Protein AF-A0A0V1MIJ9-F1 (afdb_monomer_lite)

Secondary structure (DSSP, 8-state):
----------------------------S----HHHHHHHHTSPPTTTS-HHHHHHHHHHHHHTTTTS--STT-----SS-------TTPPP---PPPPPPGGGS--

Foldseek 3Di:
DDDPPPPPPDPPDPDDQDPDDPPDPDDDDDDPPVLLVLQVVVQDDVVVDPPVVSVVSSVVCVVCSVPDDSDPPSDDDDPRDDDDDCPDPDDDDDDDDDDDPPVPDDD

Sequence (107 aa):
MSEDAAGQHPILKSYAVAPVRAESPQSEVMAHHPAQEAMEKMLPSEQESSGKHRSALAVILREFADVLSTSDEDLGRTSLVRHAIHTGDAKSVRCSPRRIPYHQRAQ

pLDDT: mean 77.53, std 19.52, range [41.31, 96.44]

Radius of gyration: 24.9 Å; chains: 1; bounding box: 48×39×77 Å

Structure (mmCIF, N/CA/C/O backbone):
data_AF-A0A0V1MIJ9-F1
#
_entry.id   AF-A0A0V1MIJ9-F1
#
loop_
_atom_site.group_PDB
_atom_site.id
_atom_site.type_symbol
_atom_site.label_atom_id
_atom_site.label_alt_id
_atom_site.label_comp_id
_atom_site.label_asym_id
_atom_site.label_entity_id
_atom_site.label_seq_id
_atom_site.pdbx_PDB_ins_code
_atom_site.Cartn_x
_atom_site.Cartn_y
_atom_site.Cartn_z
_atom_site.occupancy
_atom_site.B_iso_or_equiv
_atom_site.auth_seq_id
_atom_site.auth_comp_id
_atom_site.auth_asym_id
_atom_site.auth_atom_id
_atom_site.pdbx_PDB_model_num
ATOM 1 N N . MET A 1 1 ? 11.541 -5.068 -55.245 1.00 42.38 1 MET A N 1
ATOM 2 C CA . MET A 1 1 ? 11.181 -6.063 -54.218 1.00 42.38 1 MET A CA 1
ATOM 3 C C . MET A 1 1 ? 11.697 -5.551 -52.886 1.00 42.38 1 MET A C 1
ATOM 5 O O . MET A 1 1 ? 12.858 -5.775 -52.591 1.00 42.38 1 MET A O 1
ATOM 9 N N . SER A 1 2 ? 10.873 -4.804 -52.158 1.00 41.31 2 SER A N 1
ATOM 10 C CA . SER A 1 2 ? 11.058 -4.509 -50.734 1.00 41.31 2 SER A CA 1
ATOM 11 C C . SER A 1 2 ? 9.660 -4.241 -50.203 1.00 41.31 2 SER A C 1
ATOM 13 O O . SER A 1 2 ? 9.070 -3.216 -50.530 1.00 41.31 2 SER A O 1
ATOM 15 N N . GLU A 1 3 ? 9.090 -5.235 -49.535 1.00 45.41 3 GLU A N 1
ATOM 16 C CA . GLU A 1 3 ? 7.752 -5.162 -48.961 1.00 45.41 3 GLU A CA 1
ATOM 17 C C . GLU A 1 3 ? 7.816 -4.410 -47.630 1.00 45.41 3 GLU A C 1
ATOM 19 O O . GLU A 1 3 ? 8.597 -4.752 -46.740 1.00 45.41 3 GLU A O 1
ATOM 24 N N . ASP A 1 4 ? 6.992 -3.369 -47.525 1.00 45.88 4 ASP A N 1
ATOM 25 C CA . ASP A 1 4 ? 6.671 -2.666 -46.291 1.00 45.88 4 ASP A CA 1
ATOM 26 C C . ASP A 1 4 ? 6.012 -3.637 -45.302 1.00 45.88 4 ASP A C 1
ATOM 28 O O . ASP A 1 4 ? 4.832 -3.973 -45.413 1.00 45.88 4 ASP A O 1
ATOM 32 N N . ALA A 1 5 ? 6.767 -4.093 -44.303 1.00 47.50 5 ALA A N 1
ATOM 33 C CA . ALA A 1 5 ? 6.215 -4.847 -43.185 1.00 47.50 5 ALA A CA 1
ATOM 34 C C . ALA A 1 5 ? 5.669 -3.869 -42.136 1.00 47.50 5 ALA A C 1
ATOM 36 O O . ALA A 1 5 ? 6.345 -3.507 -41.170 1.00 47.50 5 ALA A O 1
ATOM 37 N N . ALA A 1 6 ? 4.427 -3.428 -42.340 1.00 46.72 6 ALA A N 1
ATOM 38 C CA . ALA A 1 6 ? 3.636 -2.762 -41.315 1.00 46.72 6 ALA A CA 1
ATOM 39 C C . ALA A 1 6 ? 3.562 -3.670 -40.074 1.00 46.72 6 ALA A C 1
ATOM 41 O O . ALA A 1 6 ? 2.950 -4.738 -40.093 1.00 46.72 6 ALA A O 1
ATOM 42 N N . GLY A 1 7 ? 4.237 -3.259 -38.998 1.00 45.38 7 GLY A N 1
ATOM 43 C CA . GLY A 1 7 ? 4.283 -3.965 -37.722 1.00 45.38 7 GLY A CA 1
ATOM 44 C C . GLY A 1 7 ? 2.927 -3.956 -37.026 1.00 45.38 7 GLY A C 1
ATOM 45 O O . GLY A 1 7 ? 2.681 -3.156 -36.125 1.00 45.38 7 GLY A O 1
ATOM 46 N N . GLN A 1 8 ? 2.043 -4.862 -37.431 1.00 45.91 8 GLN A N 1
ATOM 47 C CA . GLN A 1 8 ? 0.814 -5.172 -36.718 1.00 45.91 8 GLN A CA 1
ATOM 48 C C . GLN A 1 8 ? 1.186 -5.988 -35.472 1.00 45.91 8 GLN A C 1
ATOM 50 O O . GLN A 1 8 ? 1.197 -7.215 -35.500 1.00 45.91 8 GLN A O 1
ATOM 55 N N . HIS A 1 9 ? 1.545 -5.328 -34.370 1.00 47.53 9 HIS A N 1
ATOM 56 C CA . HIS A 1 9 ? 1.687 -6.031 -33.097 1.00 47.53 9 HIS A CA 1
ATOM 57 C C . HIS A 1 9 ? 0.271 -6.321 -32.574 1.00 47.53 9 HIS A C 1
ATOM 59 O O . HIS A 1 9 ? -0.459 -5.370 -32.273 1.00 47.53 9 HIS A O 1
ATOM 65 N N . PRO A 1 10 ? -0.184 -7.586 -32.498 1.00 44.12 10 PRO A N 1
ATOM 66 C CA . PRO A 1 10 ? -1.524 -7.866 -32.015 1.00 44.12 10 PRO A CA 1
ATOM 67 C C . PRO A 1 10 ? -1.594 -7.466 -30.540 1.00 44.12 10 PRO A C 1
ATOM 69 O O . PRO A 1 10 ? -0.845 -7.976 -29.706 1.00 44.12 10 PRO A O 1
ATOM 72 N N . ILE A 1 11 ? -2.488 -6.529 -30.221 1.00 52.03 11 ILE A N 1
ATOM 73 C CA . ILE A 1 11 ? -2.886 -6.249 -28.843 1.00 52.03 11 ILE A CA 1
ATOM 74 C C . ILE A 1 11 ? -3.512 -7.546 -28.331 1.00 52.03 11 ILE A C 1
ATOM 76 O O . ILE A 1 11 ? -4.581 -7.953 -28.794 1.00 52.03 11 ILE A O 1
ATOM 80 N N . LEU A 1 12 ? -2.803 -8.244 -27.440 1.00 53.78 12 LEU A N 1
ATOM 81 C CA . LEU A 1 12 ? -3.311 -9.447 -26.789 1.00 53.78 12 LEU A CA 1
ATOM 82 C C . LEU A 1 12 ? -4.653 -9.096 -26.141 1.00 53.78 12 LEU A C 1
ATOM 84 O O . LEU A 1 12 ? -4.741 -8.177 -25.328 1.00 53.78 12 LEU A O 1
ATOM 88 N N . LYS A 1 13 ? -5.707 -9.801 -26.565 1.00 48.09 13 LYS A N 1
ATOM 89 C CA . LYS A 1 13 ? -7.077 -9.621 -26.081 1.00 48.09 13 LYS A CA 1
ATOM 90 C C . LYS A 1 13 ? -7.069 -9.669 -24.552 1.00 48.09 13 LYS A C 1
ATOM 92 O O . LYS A 1 13 ? -6.659 -10.677 -23.980 1.00 48.09 13 LYS A O 1
ATOM 97 N N . SER A 1 14 ? -7.538 -8.604 -23.905 1.00 54.75 14 SER A N 1
ATOM 98 C CA . SER A 1 14 ? -7.786 -8.602 -22.466 1.00 54.75 14 SER A CA 1
ATOM 99 C C . SER A 1 14 ? -8.871 -9.633 -22.171 1.00 54.75 14 SER A C 1
ATOM 101 O O . SER A 1 14 ? -10.032 -9.450 -22.539 1.00 54.75 14 SER A O 1
ATOM 103 N N . TYR A 1 15 ? -8.493 -10.746 -21.556 1.00 52.28 15 TYR A N 1
ATOM 104 C CA . TYR A 1 15 ? -9.446 -11.715 -21.032 1.00 52.28 15 TYR A CA 1
ATOM 105 C C . TYR A 1 15 ? -10.182 -11.071 -19.854 1.00 52.28 15 TYR A C 1
ATOM 107 O O . TYR A 1 15 ? -9.555 -10.559 -18.927 1.00 52.28 15 TYR A O 1
ATOM 115 N N . ALA A 1 16 ? -11.515 -11.068 -19.915 1.00 59.50 16 ALA A N 1
ATOM 116 C CA . ALA A 1 16 ? -12.350 -10.649 -18.800 1.00 59.50 16 ALA A CA 1
ATOM 117 C C . ALA A 1 16 ? -12.112 -11.613 -17.631 1.00 59.50 16 ALA A C 1
ATOM 119 O O . ALA A 1 16 ? -12.423 -12.801 -17.717 1.00 59.50 16 ALA A O 1
ATOM 120 N N . VAL A 1 17 ? -11.510 -11.100 -16.560 1.00 56.44 17 VAL A N 1
ATOM 121 C CA . VAL A 1 17 ? -11.290 -11.840 -15.318 1.00 56.44 17 VAL A CA 1
ATOM 122 C C . VAL A 1 17 ? -12.591 -11.771 -14.524 1.00 56.44 17 VAL A C 1
ATOM 124 O O . VAL A 1 17 ? -13.083 -10.680 -14.239 1.00 56.44 17 VAL A O 1
ATOM 127 N N . ALA A 1 18 ? -13.177 -12.927 -14.204 1.00 56.50 18 ALA A N 1
ATOM 128 C CA . ALA A 1 18 ? -14.315 -12.985 -13.292 1.00 56.50 18 ALA A CA 1
ATOM 129 C C . ALA A 1 18 ? -13.914 -12.345 -11.949 1.00 56.50 18 ALA A C 1
ATOM 131 O O . ALA A 1 18 ? -12.772 -12.541 -11.527 1.00 56.50 18 ALA A O 1
ATOM 132 N N . PRO A 1 19 ? -14.799 -11.595 -11.268 1.00 50.47 19 PRO A N 1
ATOM 133 C CA . PRO A 1 19 ? -14.491 -11.056 -9.951 1.00 50.47 19 PRO A CA 1
ATOM 134 C C . PRO A 1 19 ? -14.271 -12.225 -8.988 1.00 50.47 19 PRO A C 1
ATOM 136 O O . PRO A 1 19 ? -15.210 -12.857 -8.512 1.00 50.47 19 PRO A O 1
ATOM 139 N N . VAL A 1 20 ? -13.004 -12.552 -8.753 1.00 53.00 20 VAL A N 1
ATOM 140 C CA . VAL A 1 20 ? -12.591 -13.499 -7.727 1.00 53.00 20 VAL A CA 1
ATOM 141 C C . VAL A 1 20 ? -12.560 -12.706 -6.434 1.00 53.00 20 VAL A C 1
ATOM 143 O O . VAL A 1 20 ? -11.809 -11.735 -6.318 1.00 53.00 20 VAL A O 1
ATOM 146 N N . ARG A 1 21 ? -13.407 -13.096 -5.478 1.00 55.59 21 ARG A N 1
ATOM 147 C CA . ARG A 1 21 ? -13.293 -12.631 -4.096 1.00 55.59 21 ARG A CA 1
ATOM 148 C C . ARG A 1 21 ? -11.854 -12.901 -3.665 1.00 55.59 21 ARG A C 1
ATOM 150 O O . ARG A 1 21 ? -11.395 -14.036 -3.778 1.00 55.59 21 ARG A O 1
ATOM 157 N N . ALA A 1 22 ? -11.131 -11.862 -3.257 1.00 51.97 22 ALA A N 1
ATOM 158 C CA . ALA A 1 22 ? -9.821 -12.041 -2.661 1.00 51.97 22 ALA A CA 1
ATOM 159 C C . ALA A 1 22 ? -10.030 -12.856 -1.381 1.00 51.97 22 ALA A C 1
ATOM 161 O O . ALA A 1 22 ? -10.514 -12.342 -0.378 1.00 51.97 22 ALA A O 1
ATOM 162 N N . GLU A 1 23 ? -9.766 -14.156 -1.447 1.00 47.00 23 GLU A N 1
ATOM 163 C CA . GLU A 1 23 ? -9.691 -14.984 -0.254 1.00 47.00 23 GLU A CA 1
ATOM 164 C C . GLU A 1 23 ? -8.423 -14.538 0.478 1.00 47.00 23 GLU A C 1
ATOM 166 O O . GLU A 1 23 ? -7.300 -14.798 0.036 1.00 47.00 23 GLU A O 1
ATOM 171 N N . SER A 1 24 ? -8.628 -13.769 1.547 1.00 50.25 24 SER A N 1
ATOM 172 C CA . SER A 1 24 ? -7.576 -13.368 2.472 1.00 50.25 24 SER A CA 1
ATOM 173 C C . SER A 1 24 ? -6.926 -14.636 3.042 1.00 50.25 24 SER A C 1
ATOM 175 O O . SER A 1 24 ? -7.652 -15.496 3.554 1.00 50.25 24 SER A O 1
ATOM 177 N N . PRO A 1 25 ? -5.597 -14.818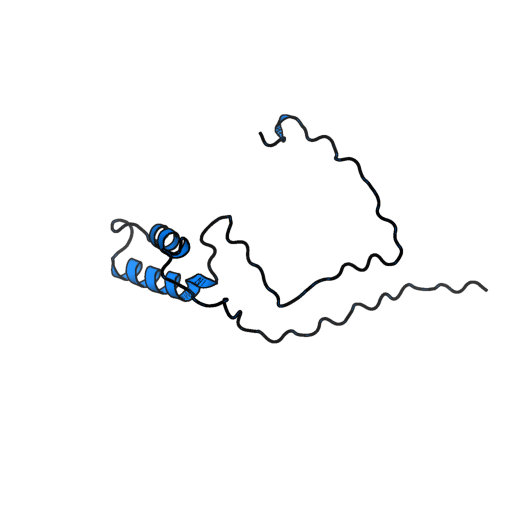 2.927 1.00 49.84 25 PRO A N 1
ATOM 178 C CA . PRO A 1 25 ? -4.926 -15.967 3.517 1.00 49.84 25 PRO A CA 1
ATOM 179 C C . PRO A 1 25 ? -5.233 -16.031 5.019 1.00 49.84 25 PRO A C 1
ATOM 181 O O . PRO A 1 25 ? -4.983 -15.081 5.755 1.00 49.84 25 PRO A O 1
ATOM 184 N N . GLN A 1 26 ? -5.826 -17.157 5.421 1.00 43.78 26 GLN A N 1
ATOM 185 C CA . GLN A 1 26 ? -6.339 -17.494 6.752 1.00 43.78 26 GLN A CA 1
ATOM 186 C C . GLN A 1 26 ? -5.432 -16.967 7.881 1.00 43.78 26 GLN A C 1
ATOM 188 O O . GLN A 1 26 ? -4.227 -17.183 7.878 1.00 43.78 26 GLN A O 1
ATOM 193 N N . SER A 1 27 ? -5.972 -16.213 8.841 1.00 56.97 27 SER A N 1
ATOM 194 C CA . SER A 1 27 ? -6.534 -16.774 10.080 1.00 56.97 27 SER A CA 1
ATOM 195 C C . SER A 1 27 ? -5.628 -17.844 10.711 1.00 56.97 27 SER A C 1
ATOM 197 O O . SER A 1 27 ? -6.004 -19.011 10.786 1.00 56.97 27 SER A O 1
ATOM 199 N N . GLU A 1 28 ? -4.477 -17.438 11.243 1.00 43.66 28 GLU A N 1
ATOM 200 C CA . GLU A 1 28 ? -3.778 -18.200 12.279 1.00 43.66 28 GLU A CA 1
ATOM 201 C C . GLU A 1 28 ? -3.309 -17.275 13.416 1.00 43.66 28 GLU A C 1
ATOM 203 O O . GLU A 1 28 ? -2.449 -16.420 13.244 1.00 43.66 28 GLU A O 1
ATOM 208 N N . VAL A 1 29 ? -3.901 -17.518 14.593 1.00 43.88 29 VAL A N 1
ATOM 209 C CA . VAL A 1 29 ? -3.380 -17.251 15.947 1.00 43.88 29 VAL A CA 1
ATOM 210 C C . VAL A 1 29 ? -3.285 -15.783 16.394 1.00 43.88 29 VAL A C 1
ATOM 212 O O . VAL A 1 29 ? -2.360 -15.078 16.030 1.00 43.88 29 VAL A O 1
ATOM 215 N N . MET A 1 30 ? -4.222 -15.380 17.272 1.00 42.16 30 MET A N 1
ATOM 216 C CA . MET A 1 30 ? -4.117 -14.449 18.428 1.00 42.16 30 MET A CA 1
ATOM 217 C C . MET A 1 30 ? -2.970 -13.409 18.468 1.00 42.16 30 MET A C 1
ATOM 219 O O . MET A 1 30 ? -2.416 -13.129 19.529 1.00 42.16 30 MET A O 1
ATOM 223 N N . ALA A 1 31 ? -2.622 -12.794 17.346 1.00 47.72 31 ALA A N 1
ATOM 224 C CA . ALA A 1 31 ? -1.796 -11.604 17.305 1.00 47.72 31 ALA A CA 1
ATOM 225 C C . ALA A 1 31 ? -2.728 -10.402 17.447 1.00 47.72 31 ALA A C 1
ATOM 227 O O . ALA A 1 31 ? -3.736 -10.312 16.739 1.00 47.72 31 ALA A O 1
ATOM 228 N N . HIS A 1 32 ? -2.404 -9.484 18.356 1.00 51.22 32 HIS A N 1
ATOM 229 C CA . HIS A 1 32 ? -2.959 -8.134 18.333 1.00 51.22 32 HIS A CA 1
ATOM 230 C C . HIS A 1 32 ? -2.744 -7.584 16.920 1.00 51.22 32 HIS A C 1
ATOM 232 O O . HIS A 1 32 ? -1.614 -7.284 16.546 1.00 51.22 32 HIS A O 1
ATOM 238 N N . HIS A 1 33 ? -3.794 -7.571 16.096 1.00 60.12 33 HIS A N 1
ATOM 239 C CA . HIS A 1 33 ? -3.678 -7.129 14.713 1.00 60.12 33 HIS A CA 1
ATOM 240 C C . HIS A 1 33 ? -3.390 -5.624 14.750 1.00 60.12 33 HIS A C 1
ATOM 242 O O . HIS A 1 33 ? -4.230 -4.891 15.276 1.00 60.12 33 HIS A O 1
ATOM 248 N N . PRO A 1 34 ? -2.262 -5.140 14.193 1.00 69.81 34 PRO A N 1
ATOM 249 C CA . PRO A 1 34 ? -1.971 -3.705 14.114 1.00 69.81 34 PRO A CA 1
ATOM 250 C C . PRO A 1 34 ? -3.133 -2.912 13.500 1.00 69.81 34 PRO A C 1
ATOM 252 O O . PRO A 1 34 ? -3.445 -1.810 13.939 1.00 69.81 34 PRO A O 1
ATOM 255 N N . ALA A 1 35 ? -3.852 -3.536 12.562 1.00 75.06 35 ALA A N 1
ATOM 256 C CA . ALA A 1 35 ? -5.054 -2.993 11.945 1.00 75.06 35 ALA A CA 1
ATOM 257 C C . ALA A 1 35 ? -6.184 -2.698 12.949 1.00 75.06 35 ALA A C 1
ATOM 259 O O . ALA A 1 35 ? -6.876 -1.696 12.807 1.00 75.06 35 ALA A O 1
ATOM 260 N N . GLN A 1 36 ? -6.369 -3.522 13.987 1.00 79.81 36 GLN A N 1
ATOM 261 C CA . GLN A 1 36 ? -7.416 -3.295 14.988 1.00 79.81 36 GLN A CA 1
ATOM 262 C C . GLN A 1 36 ? -7.098 -2.076 15.862 1.00 79.81 36 GLN A C 1
ATOM 264 O O . GLN A 1 36 ? -7.985 -1.267 16.129 1.00 79.81 36 GLN A O 1
ATOM 269 N N . GLU A 1 37 ? -5.836 -1.921 16.272 1.00 85.75 37 GLU A N 1
ATOM 270 C CA . GLU A 1 37 ? -5.388 -0.740 17.014 1.00 85.75 37 GLU A CA 1
ATOM 271 C C . GLU A 1 37 ? -5.504 0.522 16.151 1.00 85.75 37 GLU A C 1
ATOM 273 O O . GLU A 1 37 ? -6.057 1.530 16.592 1.00 85.75 37 GLU A O 1
ATOM 278 N N . ALA A 1 38 ? -5.052 0.459 14.898 1.00 87.62 38 ALA A N 1
ATOM 279 C CA . ALA A 1 38 ? -5.151 1.569 13.960 1.00 87.62 38 ALA A CA 1
ATOM 280 C C . ALA A 1 38 ? -6.611 1.982 13.696 1.00 87.62 38 ALA A C 1
ATOM 282 O O . ALA A 1 38 ? -6.927 3.170 13.726 1.00 87.62 38 ALA A O 1
ATOM 283 N N . MET A 1 39 ? -7.533 1.027 13.535 1.00 89.25 39 MET A N 1
ATOM 284 C CA . MET A 1 39 ? -8.964 1.322 13.377 1.00 89.25 39 MET A CA 1
ATOM 285 C C . MET A 1 39 ? -9.575 1.968 14.620 1.00 89.25 39 MET A C 1
ATOM 287 O O . MET A 1 39 ? -10.438 2.836 14.494 1.00 89.25 39 MET A O 1
ATOM 291 N N . GLU A 1 40 ? -9.126 1.602 15.821 1.00 89.00 40 GLU A N 1
ATOM 292 C CA . GLU A 1 40 ? -9.565 2.273 17.045 1.00 89.00 40 GLU A CA 1
ATOM 293 C C . GLU A 1 40 ? -9.085 3.731 17.094 1.00 89.00 40 GLU A C 1
ATOM 295 O O . GLU A 1 40 ? -9.839 4.609 17.519 1.00 89.00 40 GLU A O 1
ATOM 300 N N . LYS A 1 41 ? -7.879 4.018 16.579 1.00 90.62 41 LYS A N 1
ATOM 301 C CA . LYS A 1 41 ? -7.362 5.390 16.423 1.00 90.62 41 LYS A CA 1
ATOM 302 C C . LYS A 1 41 ? -8.125 6.215 15.384 1.00 90.62 41 LYS A C 1
ATOM 304 O O . LYS A 1 41 ? -8.099 7.439 15.469 1.00 90.62 41 LYS A O 1
ATOM 309 N N . MET A 1 42 ? -8.806 5.577 14.430 1.00 91.62 42 MET A N 1
ATOM 310 C CA . MET A 1 42 ? -9.664 6.255 13.448 1.00 91.62 42 MET A CA 1
ATOM 311 C C . MET A 1 42 ? -11.030 6.654 14.022 1.00 91.62 42 MET A C 1
ATOM 313 O O . MET A 1 42 ? -11.764 7.409 13.380 1.00 91.62 42 MET A O 1
ATOM 317 N N . LEU A 1 43 ? -11.406 6.152 15.206 1.00 93.50 43 LEU A N 1
ATOM 318 C CA . LEU A 1 43 ? -12.669 6.533 15.829 1.00 93.50 43 LEU A CA 1
ATOM 319 C C . LEU A 1 43 ? -12.580 7.955 16.405 1.00 93.50 43 LEU A C 1
ATOM 321 O O . LEU A 1 43 ? -11.631 8.261 17.129 1.00 93.50 43 LEU A O 1
ATOM 325 N N . PRO A 1 44 ? -13.592 8.804 16.158 1.00 91.94 44 PRO A N 1
ATOM 326 C CA . PRO A 1 44 ? -13.668 10.130 16.758 1.00 91.94 44 PRO A CA 1
ATOM 327 C C . PRO A 1 44 ? -13.746 10.037 18.284 1.00 91.94 44 PRO A C 1
ATOM 329 O O . PRO A 1 44 ? -14.231 9.043 18.844 1.00 91.94 44 PRO A O 1
ATOM 332 N N . SER A 1 45 ? -13.299 11.095 18.962 1.00 90.38 45 SER A N 1
ATOM 333 C CA . SER A 1 45 ? -13.403 11.167 20.419 1.00 90.38 45 SER A CA 1
ATOM 334 C C . SER A 1 45 ? -14.872 11.222 20.872 1.00 90.38 45 SER A C 1
ATOM 336 O O . SER A 1 45 ? -15.772 11.604 20.118 1.00 90.38 45 SER A O 1
ATOM 338 N N . GLU A 1 46 ? -15.141 10.865 22.132 1.00 86.06 46 GLU A N 1
ATOM 339 C CA . GLU A 1 46 ? -16.494 10.951 22.719 1.00 86.06 46 GLU A CA 1
ATOM 340 C C . GLU A 1 46 ? -17.046 12.389 22.750 1.00 86.06 46 GLU A C 1
ATOM 342 O O . GLU A 1 46 ? -18.253 12.591 22.852 1.00 86.06 46 GLU A O 1
ATOM 347 N N . GLN A 1 47 ? -16.177 13.402 22.665 1.00 88.69 47 GLN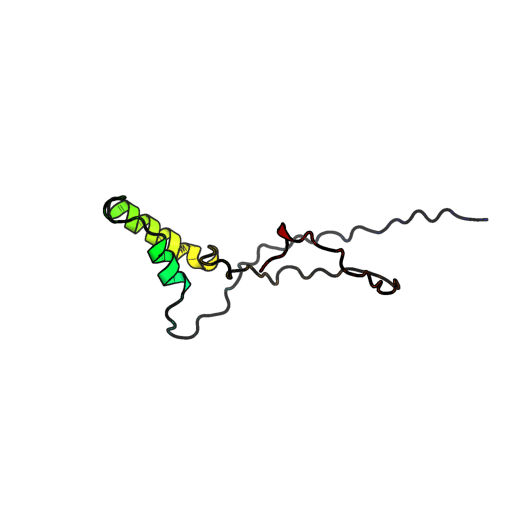 A N 1
ATOM 348 C CA . GLN A 1 47 ? -16.582 14.810 22.607 1.00 88.69 47 GLN A CA 1
ATOM 349 C C . GLN A 1 47 ? -16.992 15.247 21.193 1.00 88.69 47 GLN A C 1
ATOM 351 O O . GLN A 1 47 ? -17.776 16.182 21.047 1.00 88.69 47 GLN A O 1
ATOM 356 N N . GLU A 1 48 ? -16.487 14.576 20.156 1.00 88.50 48 GLU A N 1
ATOM 357 C CA . GLU A 1 48 ? -16.712 14.918 18.744 1.00 88.50 48 GLU A CA 1
ATOM 358 C C . GLU A 1 48 ? -17.916 14.195 18.135 1.00 88.50 48 GLU A C 1
ATOM 360 O O . GLU A 1 48 ? -18.476 14.647 17.136 1.00 88.50 48 GLU A O 1
ATOM 365 N N . SER A 1 49 ? -18.332 13.067 18.716 1.00 90.50 49 SER A N 1
ATOM 366 C CA . SER A 1 49 ? -19.437 12.272 18.186 1.00 90.50 49 SER A CA 1
ATOM 367 C C . SER A 1 49 ? -20.248 11.597 19.287 1.00 90.50 49 SER A C 1
ATOM 369 O O . SER A 1 49 ? -19.721 11.165 20.306 1.00 90.50 49 SER A O 1
ATOM 371 N N . SER A 1 50 ? -21.557 11.451 19.068 1.00 91.25 50 SER A N 1
ATOM 372 C CA . SER A 1 50 ? -22.389 10.660 19.981 1.00 91.25 50 SER A CA 1
ATOM 373 C C . SER A 1 50 ? -22.015 9.174 19.897 1.00 91.25 50 SER A C 1
ATOM 375 O O . SER A 1 50 ? -21.795 8.677 18.787 1.00 91.25 50 SER A O 1
ATOM 377 N N . GLY A 1 51 ? -22.146 8.433 21.001 1.00 90.56 51 GLY A N 1
ATOM 378 C CA . GLY A 1 51 ? -21.856 6.993 21.043 1.00 90.56 51 GLY A CA 1
ATOM 379 C C . GLY A 1 51 ? -22.516 6.161 19.932 1.00 90.56 51 GLY A C 1
ATOM 380 O O . GLY A 1 51 ? -21.878 5.274 19.381 1.00 90.56 51 GLY A O 1
ATOM 381 N N . LYS A 1 52 ? -23.744 6.493 19.499 1.00 93.50 52 LYS A N 1
ATOM 382 C CA . LYS A 1 52 ? -24.422 5.791 18.385 1.00 93.50 52 LYS A CA 1
ATOM 383 C C . LYS A 1 52 ? -23.653 5.892 17.063 1.00 93.50 52 LYS A C 1
ATOM 385 O O . LYS A 1 52 ? -23.492 4.894 16.369 1.00 93.50 52 LYS A O 1
ATOM 390 N N . HIS A 1 53 ? -23.179 7.091 16.731 1.00 93.12 53 HIS A N 1
ATOM 391 C CA . HIS A 1 53 ? -22.405 7.344 15.515 1.00 93.12 53 HIS A CA 1
ATOM 392 C C . HIS A 1 53 ? -21.022 6.689 15.606 1.00 93.12 53 HIS A C 1
ATOM 394 O O . HIS A 1 53 ? -20.594 6.041 14.653 1.00 93.12 53 HIS A O 1
ATOM 400 N N . ARG A 1 54 ? -20.372 6.765 16.776 1.00 94.12 54 ARG A N 1
ATOM 401 C CA . ARG A 1 54 ? -19.089 6.097 17.027 1.00 94.12 54 ARG A CA 1
ATOM 402 C C . ARG A 1 54 ? -19.198 4.576 16.879 1.00 94.12 54 ARG A C 1
ATOM 404 O O . ARG A 1 54 ? -18.376 3.965 16.203 1.00 94.12 54 ARG A O 1
ATOM 411 N N . SER A 1 55 ? -20.238 3.965 17.451 1.00 93.56 55 SER A N 1
ATOM 412 C CA . SER A 1 55 ? -20.489 2.525 17.323 1.00 93.56 55 SER A CA 1
ATOM 413 C C . SER A 1 55 ? -20.790 2.113 15.883 1.00 93.56 55 SER A C 1
ATOM 415 O O . SER A 1 55 ? -20.278 1.093 15.434 1.00 93.56 55 SER A O 1
ATOM 417 N N . ALA A 1 56 ? -21.584 2.897 15.147 1.00 95.25 56 ALA A N 1
ATOM 418 C CA . ALA A 1 56 ? -21.867 2.615 13.741 1.00 95.25 56 ALA A CA 1
ATOM 419 C C . ALA A 1 56 ? -20.587 2.642 12.889 1.00 95.25 56 ALA A C 1
ATOM 421 O O . ALA A 1 56 ? -20.359 1.731 12.097 1.00 95.25 56 ALA A O 1
ATOM 422 N N . LEU A 1 57 ? -19.716 3.634 13.104 1.00 94.88 57 LEU A N 1
ATOM 423 C CA . LEU A 1 57 ? -18.428 3.713 12.418 1.00 94.88 57 LEU A CA 1
ATOM 424 C C . LEU A 1 57 ? -17.524 2.521 12.757 1.00 94.88 57 LEU A C 1
ATOM 426 O O . LEU A 1 57 ? -16.942 1.927 11.856 1.00 94.88 57 LEU A O 1
ATOM 430 N N . ALA A 1 58 ? -17.452 2.123 14.030 1.00 93.50 58 ALA A N 1
ATOM 431 C CA . ALA A 1 58 ? -16.666 0.963 14.448 1.00 93.50 58 ALA A CA 1
ATOM 432 C C . ALA A 1 58 ? -17.126 -0.339 13.767 1.00 93.50 58 ALA A C 1
ATOM 434 O O . ALA A 1 58 ? -16.297 -1.176 13.412 1.00 93.50 58 ALA A O 1
ATOM 435 N N . VAL A 1 59 ? -18.438 -0.506 13.556 1.00 95.12 59 VAL A N 1
ATOM 436 C CA . VAL A 1 59 ? -18.982 -1.654 12.815 1.00 95.12 59 VAL A CA 1
ATOM 437 C C . VAL A 1 59 ? -18.507 -1.638 11.365 1.00 95.12 59 VAL A C 1
ATOM 439 O O . VAL A 1 59 ? -18.010 -2.658 10.899 1.00 95.12 59 VAL A O 1
ATOM 442 N N . ILE A 1 60 ? -18.597 -0.489 10.690 1.00 94.25 60 ILE A N 1
ATOM 443 C CA . ILE A 1 60 ? -18.193 -0.341 9.285 1.00 94.25 60 ILE A CA 1
ATOM 444 C C . ILE A 1 60 ? -16.692 -0.595 9.117 1.00 94.25 60 ILE A C 1
ATOM 446 O O . ILE A 1 60 ? -16.293 -1.365 8.250 1.00 94.25 60 ILE A O 1
ATOM 450 N N . LEU A 1 61 ? -15.852 0.010 9.961 1.00 93.38 61 LEU A N 1
ATOM 451 C CA . LEU A 1 61 ? -14.398 -0.170 9.884 1.00 93.38 61 LEU A CA 1
ATOM 452 C C . LEU A 1 61 ? -14.004 -1.640 10.052 1.00 93.38 61 LEU A C 1
ATOM 454 O O . LEU A 1 61 ? -13.163 -2.140 9.313 1.00 93.38 61 LEU A O 1
ATOM 458 N N . ARG A 1 62 ? -14.660 -2.350 10.976 1.00 90.75 62 ARG A N 1
ATOM 459 C CA . ARG A 1 62 ? -14.428 -3.782 11.183 1.00 90.75 62 ARG A CA 1
ATOM 460 C C . ARG A 1 62 ? -14.944 -4.639 10.026 1.00 90.75 62 ARG A C 1
ATOM 462 O O . ARG A 1 62 ? -14.350 -5.671 9.739 1.00 90.75 62 ARG A O 1
ATOM 469 N N . GLU A 1 63 ? -16.053 -4.254 9.400 1.00 93.31 63 GLU A N 1
ATOM 470 C CA . GLU A 1 63 ? -16.635 -4.981 8.266 1.00 93.31 63 GLU A CA 1
ATOM 471 C C . GLU A 1 63 ? -15.736 -4.931 7.025 1.00 93.31 63 GLU A C 1
ATOM 473 O O . GLU A 1 63 ? -15.614 -5.935 6.332 1.00 93.31 63 GLU A O 1
ATOM 478 N N . PHE A 1 64 ? -15.066 -3.801 6.789 1.00 90.31 64 PHE A N 1
ATOM 479 C CA . PHE A 1 64 ? -14.181 -3.584 5.637 1.00 90.31 64 PHE A CA 1
ATOM 480 C C . PHE A 1 64 ? -12.692 -3.606 6.010 1.00 90.31 64 PHE A C 1
ATOM 482 O O . PHE A 1 64 ? -11.858 -3.002 5.331 1.00 90.31 64 PHE A O 1
ATOM 489 N N . ALA A 1 65 ? -12.358 -4.293 7.103 1.00 87.06 65 ALA A N 1
ATOM 490 C CA . ALA A 1 65 ? -11.018 -4.318 7.680 1.00 87.06 65 ALA A CA 1
ATOM 491 C C . ALA A 1 65 ? -9.936 -4.889 6.747 1.00 87.06 65 ALA A C 1
ATOM 493 O O . ALA A 1 65 ? -8.760 -4.595 6.918 1.00 87.06 65 ALA A O 1
ATOM 494 N N . ASP A 1 66 ? -10.331 -5.714 5.782 1.00 84.56 66 ASP A N 1
ATOM 495 C CA . ASP A 1 66 ? -9.477 -6.363 4.787 1.00 84.56 66 ASP A CA 1
ATOM 496 C C . ASP A 1 66 ? -9.223 -5.505 3.536 1.00 84.56 66 ASP A C 1
ATOM 498 O O . ASP A 1 66 ? -8.316 -5.802 2.760 1.00 84.56 66 ASP A O 1
ATOM 502 N N . VAL A 1 67 ? -10.026 -4.458 3.323 1.00 87.06 67 VAL A N 1
ATOM 503 C CA . VAL A 1 67 ? -9.944 -3.574 2.147 1.00 87.06 67 VAL A CA 1
ATOM 504 C C . VAL A 1 67 ? -9.348 -2.210 2.501 1.00 87.06 67 VAL A C 1
ATOM 506 O O . VAL A 1 67 ? -8.772 -1.540 1.642 1.00 87.06 67 VAL A O 1
ATOM 509 N N . LEU A 1 68 ? -9.505 -1.772 3.751 1.00 88.12 68 LEU A N 1
ATOM 510 C CA . LEU A 1 68 ? -9.028 -0.475 4.215 1.00 88.12 68 LEU A CA 1
ATOM 511 C C . LEU A 1 68 ? -7.561 -0.543 4.641 1.00 88.12 68 LEU A C 1
ATOM 513 O O . LEU A 1 68 ? -7.214 -1.266 5.569 1.00 88.12 68 LEU A O 1
ATOM 517 N N . SER A 1 69 ? -6.735 0.294 4.011 1.00 89.38 69 SER A N 1
ATOM 518 C CA . SER A 1 69 ? -5.345 0.489 4.420 1.00 89.38 69 SER A CA 1
ATOM 519 C C . SER A 1 69 ? -5.280 1.183 5.780 1.00 89.38 69 SER A C 1
ATOM 521 O O . SER A 1 69 ? -5.904 2.230 5.979 1.00 89.38 69 SER A O 1
ATOM 523 N N . THR A 1 70 ? -4.538 0.591 6.717 1.00 89.12 70 THR A N 1
ATOM 524 C CA . THR A 1 70 ? -4.392 1.118 8.088 1.00 89.12 70 THR A CA 1
ATOM 525 C C . THR A 1 70 ? -3.018 1.716 8.393 1.00 89.12 70 THR A C 1
ATOM 527 O O . THR A 1 70 ? -2.853 2.361 9.431 1.00 89.12 70 THR A O 1
ATOM 530 N N . SER A 1 71 ? -2.041 1.539 7.500 1.00 86.06 71 SER A N 1
ATOM 531 C CA . SER A 1 71 ? -0.697 2.112 7.608 1.00 86.06 71 SER A CA 1
ATOM 532 C C . SER A 1 71 ? -0.058 2.313 6.229 1.00 86.06 71 SER A C 1
ATOM 534 O O . SER A 1 71 ? -0.518 1.751 5.234 1.00 86.06 71 SER A O 1
ATOM 536 N N . ASP A 1 72 ? 1.024 3.091 6.168 1.00 86.25 72 ASP A N 1
ATOM 537 C CA . ASP A 1 72 ? 1.748 3.382 4.921 1.00 86.25 72 ASP A CA 1
ATOM 538 C C . ASP A 1 72 ? 2.401 2.126 4.303 1.00 86.25 72 ASP A C 1
ATOM 540 O O . ASP A 1 72 ? 2.714 2.084 3.111 1.00 86.25 72 ASP A O 1
ATOM 544 N N . GLU A 1 73 ? 2.605 1.088 5.112 1.00 84.94 73 GLU A N 1
ATO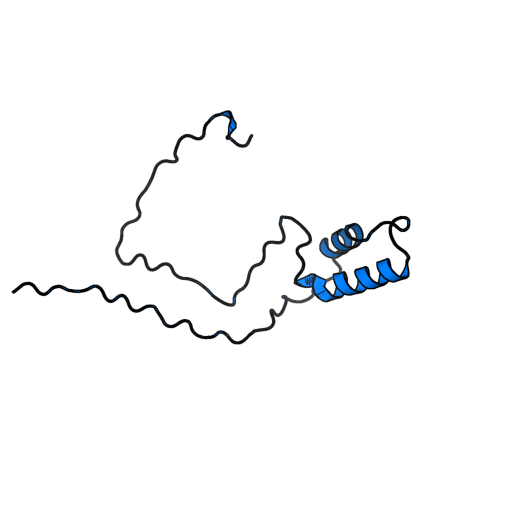M 545 C CA . GLU A 1 73 ? 3.157 -0.207 4.719 1.00 84.94 73 GLU A CA 1
ATOM 546 C C . GLU A 1 73 ? 2.101 -1.184 4.187 1.00 84.94 73 GLU A C 1
ATOM 548 O O . GLU A 1 73 ? 2.465 -2.220 3.622 1.00 84.94 73 GLU A O 1
ATOM 553 N N . ASP A 1 74 ? 0.811 -0.870 4.342 1.00 84.94 74 ASP A N 1
ATOM 554 C CA . ASP A 1 74 ? -0.305 -1.695 3.878 1.00 84.94 74 ASP A CA 1
ATOM 555 C C . ASP A 1 74 ? -0.510 -1.530 2.364 1.00 84.94 74 ASP A C 1
ATOM 557 O O . ASP A 1 74 ? -1.441 -0.895 1.857 1.00 84.94 74 ASP A O 1
ATOM 561 N N . LEU A 1 75 ? 0.464 -2.059 1.624 1.00 82.44 75 LEU A N 1
ATOM 562 C CA . LEU A 1 75 ? 0.508 -2.037 0.174 1.00 82.44 75 LEU A CA 1
ATOM 563 C C . LEU A 1 75 ? -0.296 -3.213 -0.384 1.00 82.44 75 LEU A C 1
ATOM 565 O O . LEU A 1 75 ? 0.066 -4.381 -0.226 1.00 82.44 75 LEU A O 1
ATOM 569 N N . GLY A 1 76 ? -1.359 -2.894 -1.121 1.00 81.44 76 GLY A N 1
ATOM 570 C CA . GLY A 1 76 ? -2.194 -3.894 -1.775 1.00 81.44 76 GLY A CA 1
ATOM 571 C C . GLY A 1 76 ? -1.405 -4.772 -2.754 1.00 81.44 76 GLY A C 1
ATOM 572 O O . GLY A 1 76 ? -0.643 -4.290 -3.596 1.00 81.44 76 GLY A O 1
ATOM 573 N N . ARG A 1 77 ? -1.633 -6.087 -2.692 1.00 83.62 77 ARG A N 1
ATOM 574 C CA . ARG A 1 77 ? -1.104 -7.058 -3.655 1.00 83.62 77 ARG A CA 1
ATOM 575 C C . ARG A 1 77 ? -2.200 -8.021 -4.073 1.00 83.62 77 ARG A C 1
ATOM 577 O O . ARG A 1 77 ? -2.823 -8.664 -3.238 1.00 83.62 77 ARG A O 1
ATOM 584 N N . THR A 1 78 ? -2.372 -8.187 -5.380 1.00 83.44 78 THR A N 1
ATOM 585 C CA . THR A 1 78 ? -3.30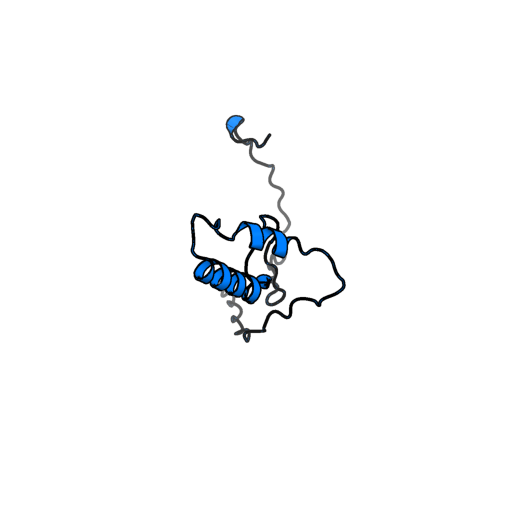0 -9.171 -5.941 1.00 83.44 78 THR A CA 1
ATOM 586 C C . THR A 1 78 ? -2.548 -10.171 -6.815 1.00 83.44 78 THR A C 1
ATOM 588 O O . THR A 1 78 ? -1.565 -9.840 -7.478 1.00 83.44 78 THR A O 1
ATOM 591 N N . SER A 1 79 ? -2.987 -11.429 -6.804 1.00 84.06 79 SER A N 1
ATOM 592 C CA . SER A 1 79 ? -2.482 -12.486 -7.691 1.00 84.06 79 SER A CA 1
ATOM 593 C C . SER A 1 79 ? -3.318 -12.638 -8.969 1.00 84.06 79 SER A C 1
ATOM 595 O O . SER A 1 79 ? -3.021 -13.508 -9.785 1.00 84.06 79 SER A O 1
ATOM 597 N N . LEU A 1 80 ? -4.336 -11.785 -9.157 1.00 90.50 80 LEU A N 1
ATOM 598 C CA . LEU A 1 80 ? -5.317 -11.866 -10.245 1.00 90.50 80 LEU A CA 1
ATOM 599 C C . LEU A 1 80 ? -4.679 -11.764 -11.632 1.00 90.50 80 LEU A C 1
ATOM 601 O O . LEU A 1 80 ? -5.088 -12.458 -12.559 1.00 90.50 80 LEU A O 1
ATOM 605 N N . VAL A 1 81 ? -3.680 -10.894 -11.779 1.00 89.44 81 VAL A N 1
ATOM 606 C CA . VAL A 1 81 ? -2.990 -10.675 -13.049 1.00 89.44 81 VAL A CA 1
ATOM 607 C C . VAL A 1 81 ? -1.493 -10.627 -12.803 1.00 89.44 81 VAL A C 1
ATOM 609 O O . VAL A 1 81 ? -1.000 -9.902 -11.941 1.00 89.44 81 VAL A O 1
ATOM 612 N N . ARG A 1 82 ? -0.749 -11.395 -13.599 1.00 91.12 82 ARG A N 1
ATOM 613 C CA . ARG A 1 82 ? 0.706 -11.277 -13.700 1.00 91.12 82 ARG A CA 1
ATOM 614 C C . ARG A 1 82 ? 1.035 -10.697 -15.066 1.00 91.12 82 ARG A C 1
ATOM 616 O O . ARG A 1 82 ? 0.698 -11.294 -16.084 1.00 91.12 82 ARG A O 1
ATOM 623 N N . HIS A 1 83 ? 1.681 -9.538 -15.082 1.00 90.44 83 HIS A N 1
ATOM 624 C CA . HIS A 1 83 ? 2.127 -8.902 -16.316 1.00 90.44 83 HIS A CA 1
ATOM 625 C C . HIS A 1 83 ? 3.515 -9.412 -16.709 1.00 90.44 83 HIS A C 1
ATOM 627 O O . HIS A 1 83 ? 4.375 -9.620 -15.852 1.00 90.44 83 HIS A O 1
ATOM 633 N N . ALA A 1 84 ? 3.733 -9.583 -18.009 1.00 94.38 84 ALA A N 1
ATOM 634 C CA . ALA A 1 84 ? 5.046 -9.821 -18.589 1.00 94.38 84 ALA A CA 1
ATOM 635 C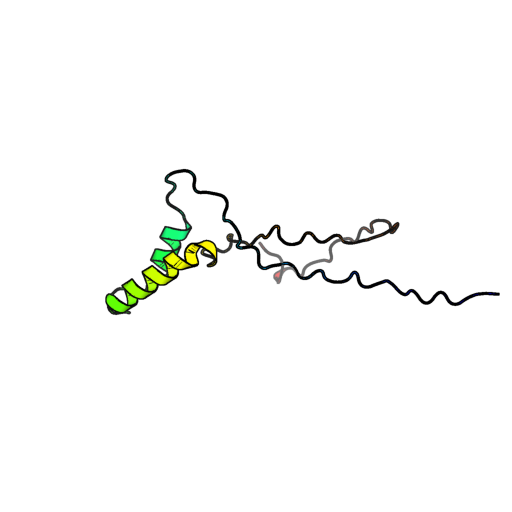 C . ALA A 1 84 ? 5.386 -8.653 -19.520 1.00 94.38 84 ALA A C 1
ATOM 637 O O . ALA A 1 84 ? 4.546 -8.216 -20.305 1.00 94.38 84 ALA A O 1
ATOM 638 N N . ILE A 1 85 ? 6.615 -8.146 -19.429 1.00 94.56 85 ILE A N 1
ATOM 639 C CA . ILE A 1 85 ? 7.143 -7.161 -20.376 1.00 94.56 85 ILE A CA 1
ATOM 640 C C . ILE A 1 85 ? 7.949 -7.938 -21.416 1.00 94.56 85 ILE A C 1
ATOM 642 O O . ILE A 1 85 ? 8.984 -8.524 -21.097 1.00 94.56 85 ILE A O 1
ATOM 646 N N . HIS A 1 86 ? 7.456 -7.981 -22.652 1.00 94.62 86 HIS A N 1
ATOM 647 C CA . HIS A 1 86 ? 8.110 -8.695 -23.746 1.00 94.62 86 HIS A CA 1
ATOM 648 C C . HIS A 1 86 ? 9.184 -7.819 -24.391 1.00 94.62 86 HIS A C 1
ATOM 650 O O . HIS A 1 86 ? 8.909 -7.036 -25.293 1.00 94.62 86 HIS A O 1
ATOM 656 N N . THR A 1 87 ? 10.421 -7.967 -23.925 1.00 94.88 87 THR A N 1
ATOM 657 C CA . THR A 1 87 ? 11.583 -7.237 -24.460 1.00 94.88 87 THR A CA 1
ATOM 658 C C . THR A 1 87 ? 12.150 -7.866 -25.748 1.00 94.88 87 THR A C 1
ATOM 660 O O . THR A 1 87 ? 12.998 -7.266 -26.406 1.00 94.88 87 THR A O 1
ATOM 663 N N . GLY A 1 88 ? 11.679 -9.059 -26.140 1.00 95.62 88 GLY A N 1
ATOM 664 C CA . GLY A 1 88 ? 12.206 -9.802 -27.292 1.00 95.62 88 GLY A CA 1
ATOM 665 C C . GLY A 1 88 ? 13.703 -10.087 -27.136 1.00 95.62 88 GLY A C 1
ATOM 666 O O . GLY A 1 88 ? 14.150 -10.436 -26.045 1.00 95.62 88 GLY A O 1
ATOM 667 N N . ASP A 1 89 ? 14.472 -9.863 -28.202 1.00 96.12 89 ASP A N 1
ATOM 668 C CA . ASP A 1 89 ? 15.933 -10.038 -28.220 1.00 96.12 89 ASP A CA 1
ATOM 669 C C . ASP A 1 89 ? 16.711 -8.756 -27.856 1.00 96.12 89 ASP A C 1
ATOM 671 O O . ASP A 1 89 ? 17.934 -8.682 -28.027 1.00 96.12 89 ASP A O 1
ATOM 675 N N . ALA A 1 90 ? 16.026 -7.706 -27.383 1.00 95.81 90 ALA A N 1
ATOM 676 C CA . ALA A 1 90 ? 16.691 -6.451 -27.056 1.00 95.81 90 ALA A CA 1
ATOM 677 C C . ALA A 1 90 ? 17.623 -6.616 -25.843 1.00 95.81 90 ALA A C 1
ATOM 679 O O . ALA A 1 90 ? 17.247 -7.119 -24.782 1.00 95.81 90 ALA A O 1
ATOM 680 N N . LYS A 1 91 ? 18.869 -6.157 -25.999 1.00 95.94 91 LYS A N 1
ATOM 681 C CA . LYS A 1 91 ? 19.893 -6.214 -24.949 1.00 95.94 91 LYS A CA 1
ATOM 682 C C . LYS A 1 91 ? 19.607 -5.181 -23.857 1.00 95.94 91 LYS A C 1
ATOM 684 O O . LYS A 1 91 ? 19.147 -4.077 -24.140 1.00 95.94 91 LYS A O 1
ATOM 689 N N . SER A 1 92 ? 19.958 -5.505 -22.613 1.00 96.25 92 SER A N 1
ATOM 690 C CA . SER A 1 92 ? 19.879 -4.558 -21.496 1.00 96.25 92 SER A CA 1
ATOM 691 C C . SER A 1 92 ? 20.768 -3.333 -21.735 1.00 96.25 92 SER A C 1
ATOM 693 O O . SER A 1 92 ? 21.923 -3.480 -22.142 1.00 96.25 92 SER A O 1
ATOM 695 N N . VAL A 1 93 ? 20.274 -2.142 -21.396 1.00 96.44 93 VAL A N 1
ATOM 696 C CA . VAL A 1 93 ? 21.024 -0.881 -21.500 1.00 96.44 93 VAL A CA 1
ATOM 697 C C . VAL A 1 93 ? 21.283 -0.319 -20.104 1.00 96.44 93 VAL A C 1
ATOM 699 O O . VAL A 1 93 ? 20.361 -0.183 -19.303 1.00 96.44 93 VAL A O 1
ATOM 702 N N . ARG A 1 94 ? 22.541 0.029 -19.804 1.00 95.62 94 ARG A N 1
ATOM 703 C CA . ARG A 1 94 ? 22.918 0.690 -18.548 1.00 95.62 94 ARG A CA 1
ATOM 704 C C . ARG A 1 94 ? 22.917 2.205 -18.731 1.00 95.62 94 ARG A C 1
ATOM 706 O O . ARG A 1 94 ? 23.713 2.731 -19.502 1.00 95.62 94 ARG A O 1
ATOM 713 N N . CYS A 1 95 ? 22.109 2.897 -17.938 1.00 95.19 95 CYS A N 1
ATOM 714 C CA . CYS A 1 95 ? 22.114 4.355 -17.838 1.00 95.19 95 CYS A CA 1
ATOM 715 C C . CYS A 1 95 ? 22.653 4.767 -16.462 1.00 95.19 95 CYS A C 1
ATOM 717 O O . CYS A 1 95 ? 22.182 4.270 -15.440 1.00 95.19 95 CYS A O 1
ATOM 719 N N . SER A 1 96 ? 23.645 5.661 -16.404 1.00 94.56 96 SER A N 1
ATOM 720 C CA . SER A 1 96 ? 24.118 6.209 -15.124 1.00 94.56 96 SER A CA 1
ATOM 721 C C . SER A 1 96 ? 23.029 7.079 -14.474 1.00 94.56 96 SER A C 1
ATOM 723 O O . SER A 1 96 ? 22.397 7.858 -15.196 1.00 94.56 96 SER A O 1
ATOM 725 N N . PRO A 1 97 ? 22.822 7.018 -13.141 1.00 94.25 97 PRO A N 1
ATOM 726 C CA . PRO A 1 97 ? 21.885 7.903 -12.453 1.00 94.25 97 PRO A CA 1
ATOM 727 C C . PRO A 1 97 ? 22.172 9.375 -12.753 1.00 94.25 97 PRO A C 1
ATOM 729 O O . PRO A 1 97 ? 23.331 9.791 -12.828 1.00 94.25 97 PRO A O 1
ATOM 732 N N . ARG A 1 98 ? 21.122 10.184 -12.910 1.00 92.50 98 ARG A N 1
ATOM 733 C CA . ARG A 1 98 ? 21.293 11.633 -13.068 1.00 92.50 98 ARG A CA 1
ATOM 734 C C . ARG A 1 98 ? 21.552 12.284 -11.712 1.00 92.50 98 ARG A C 1
ATOM 736 O O . ARG A 1 98 ? 21.017 11.856 -10.693 1.00 92.50 98 ARG A O 1
ATOM 743 N N . ARG A 1 99 ? 22.365 13.344 -11.698 1.00 93.88 99 ARG A N 1
ATOM 744 C CA . ARG A 1 99 ? 22.656 14.113 -10.480 1.00 93.88 99 ARG A CA 1
ATOM 745 C C . ARG A 1 99 ? 21.370 14.750 -9.941 1.00 93.88 99 ARG A C 1
ATOM 747 O O . ARG A 1 99 ? 20.740 15.534 -10.642 1.00 93.88 99 ARG A O 1
ATOM 754 N N . ILE A 1 100 ? 21.046 14.467 -8.680 1.00 94.81 100 ILE A N 1
ATOM 755 C CA . ILE A 1 100 ? 19.951 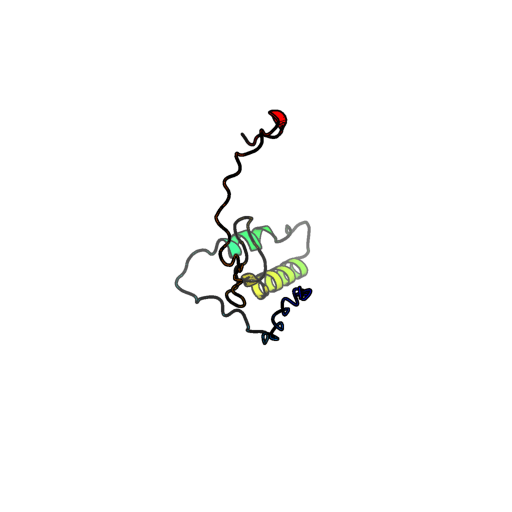15.117 -7.945 1.00 94.81 100 ILE A CA 1
ATOM 756 C C . ILE A 1 100 ? 20.485 16.421 -7.308 1.00 94.81 100 ILE A C 1
ATOM 758 O O . ILE A 1 100 ? 21.560 16.380 -6.675 1.00 94.81 100 ILE A O 1
ATOM 762 N N . PRO A 1 101 ? 19.804 17.576 -7.483 1.00 95.56 101 PRO A N 1
ATOM 763 C CA . PRO A 1 101 ? 20.129 18.835 -6.806 1.00 95.56 101 PRO A CA 1
ATOM 764 C C . PRO A 1 101 ? 20.235 18.664 -5.291 1.00 95.56 101 PRO A C 1
ATOM 766 O O . PRO A 1 101 ? 19.491 17.887 -4.706 1.00 95.56 101 PRO A O 1
ATOM 769 N N . TYR A 1 102 ? 21.148 19.394 -4.643 1.00 93.88 102 TYR A N 1
ATOM 770 C CA . TYR A 1 102 ? 21.470 19.170 -3.226 1.00 93.88 102 TYR A CA 1
ATOM 771 C C . TYR A 1 102 ? 20.248 19.281 -2.302 1.00 93.88 102 TYR A C 1
ATOM 773 O O . TYR A 1 102 ? 20.068 18.441 -1.432 1.00 93.88 102 TYR A O 1
ATOM 781 N N . HIS A 1 103 ? 19.371 20.254 -2.552 1.00 93.06 103 HIS A N 1
ATOM 782 C CA . HIS A 1 103 ? 18.165 20.492 -1.754 1.00 93.06 103 HIS A CA 1
ATOM 783 C C . HIS A 1 103 ? 17.026 19.482 -2.005 1.00 93.06 103 HIS A C 1
ATOM 785 O O . HIS A 1 103 ? 16.023 19.533 -1.308 1.00 93.06 103 HIS A O 1
ATOM 791 N N . GLN A 1 104 ? 17.154 18.592 -2.998 1.00 91.69 104 GLN A N 1
ATOM 792 C CA . GLN A 1 104 ? 16.173 17.538 -3.313 1.00 91.69 104 GLN A CA 1
ATOM 793 C C . GLN A 1 104 ? 16.659 16.142 -2.911 1.00 91.69 104 GLN A C 1
ATOM 795 O O . GLN A 1 104 ? 15.979 15.149 -3.161 1.00 91.69 104 GLN A O 1
ATOM 800 N N . ARG A 1 105 ? 17.864 16.036 -2.344 1.00 91.31 105 ARG A N 1
ATOM 801 C CA . ARG A 1 105 ? 18.363 14.762 -1.831 1.00 91.31 105 ARG A CA 1
ATOM 802 C C . ARG A 1 105 ? 17.629 14.463 -0.527 1.00 91.31 105 ARG A C 1
ATOM 804 O O . ARG A 1 105 ? 17.621 15.313 0.359 1.00 91.31 105 ARG A O 1
ATOM 811 N N . ALA A 1 106 ? 17.032 13.277 -0.423 1.00 83.88 106 ALA A N 1
ATOM 812 C CA . ALA A 1 106 ? 16.613 12.749 0.872 1.00 83.88 106 ALA A CA 1
ATOM 813 C C . ALA A 1 106 ? 17.852 12.650 1.786 1.00 83.88 106 ALA A C 1
ATOM 815 O O . ALA A 1 106 ? 18.934 12.311 1.291 1.00 83.88 106 ALA A O 1
ATOM 816 N N . GLN A 1 107 ? 17.701 13.029 3.060 1.00 68.75 107 GLN A N 1
ATOM 817 C CA . GLN A 1 107 ? 18.747 12.891 4.082 1.00 68.75 107 GLN A CA 1
ATOM 818 C C . GLN A 1 107 ? 18.845 11.451 4.577 1.00 68.75 107 GLN A C 1
ATOM 820 O O . GLN A 1 107 ? 17.788 10.784 4.628 1.00 68.75 107 GLN A O 1
#